Protein AF-A0A0S8IXZ9-F1 (afdb_monomer_lite)

Radius of gyration: 17.42 Å; chains: 1; bounding box: 47×33×52 Å

Sequence (143 aa):
MKVCHLQPTFVILTVMGLLWGCSADVEVPEAPTAQKISDVLLKQLEVAETHCKSGNVGVGDLSALDMSVVWLRGHLIKEGTGTEEQIAALDDIHRRIVALGRGSGAIPGENEAGRPPSPASVEGIVNQIRAVLETIPRSEPAK

Secondary structure (DSSP, 8-state):
--------GGGGGGTTTS------------PPPHHHHHHHHHHHHHHHHHHHHHT---HHHHHHHHHHHHHHHHHHHHTT-S-HHHHHHHHHHHHHHHHHHTT-TTSTTT--TTSPPPHHHHHHHHHHHHHHHHHSPP-PPP-

Structure (mmCIF, N/CA/C/O backbone):
data_AF-A0A0S8IXZ9-F1
#
_entry.id   AF-A0A0S8IXZ9-F1
#
loop_
_atom_site.group_PDB
_atom_site.id
_atom_site.type_symbol
_atom_site.label_atom_id
_atom_site.label_alt_id
_atom_site.label_comp_id
_atom_site.label_asym_id
_atom_site.label_entity_id
_atom_site.label_seq_id
_atom_site.pdbx_PDB_ins_code
_atom_site.Cartn_x
_atom_site.Cartn_y
_atom_site.Cartn_z
_atom_site.occupancy
_atom_site.B_iso_or_equiv
_atom_site.auth_seq_id
_atom_site.auth_comp_id
_atom_site.auth_asym_id
_atom_site.auth_atom_id
_atom_site.pdbx_PDB_model_num
ATOM 1 N N . MET A 1 1 ? 33.881 18.994 -0.604 1.00 33.44 1 MET A N 1
ATOM 2 C CA . MET A 1 1 ? 32.808 18.166 -1.196 1.00 33.44 1 MET A CA 1
ATOM 3 C C . MET A 1 1 ? 31.939 17.669 -0.050 1.00 33.44 1 MET A C 1
ATOM 5 O O . MET A 1 1 ? 32.469 17.025 0.843 1.00 33.44 1 MET A O 1
ATOM 9 N N . LYS A 1 2 ? 30.671 18.093 0.021 1.00 31.95 2 LYS A N 1
ATOM 10 C CA . LYS A 1 2 ? 29.759 17.738 1.121 1.00 31.95 2 LYS A CA 1
ATOM 11 C C . LYS A 1 2 ? 29.152 16.369 0.822 1.00 31.95 2 LYS A C 1
ATOM 13 O O . LYS A 1 2 ? 28.332 16.250 -0.078 1.00 31.95 2 LYS A O 1
ATOM 18 N N . VAL A 1 3 ? 29.602 15.355 1.551 1.00 34.09 3 VAL A N 1
ATOM 19 C CA . VAL A 1 3 ? 28.985 14.028 1.569 1.00 34.09 3 VAL A CA 1
ATOM 20 C C . VAL A 1 3 ? 27.806 14.107 2.537 1.00 34.09 3 VAL A C 1
ATOM 22 O O . VAL A 1 3 ? 27.998 14.291 3.737 1.00 34.09 3 VAL A O 1
ATOM 25 N N . CYS A 1 4 ? 26.584 14.034 2.012 1.00 29.64 4 CYS A N 1
ATOM 26 C CA . CYS A 1 4 ? 25.383 13.851 2.819 1.00 29.64 4 CYS A CA 1
ATOM 27 C C . CYS A 1 4 ? 25.372 12.407 3.335 1.00 29.64 4 CYS A C 1
ATOM 29 O O . CYS A 1 4 ? 24.998 11.487 2.613 1.00 29.64 4 CYS A O 1
ATOM 31 N N . HIS A 1 5 ? 25.812 12.205 4.576 1.00 32.78 5 HIS A N 1
ATOM 32 C CA . HIS A 1 5 ? 25.579 10.958 5.295 1.00 32.78 5 HIS A CA 1
ATOM 33 C C . HIS A 1 5 ? 24.080 10.851 5.605 1.00 32.78 5 HIS A C 1
ATOM 35 O O . HIS A 1 5 ? 23.569 11.570 6.463 1.00 32.78 5 HIS A O 1
ATOM 41 N N . LEU A 1 6 ? 23.375 9.961 4.898 1.00 34.44 6 LEU A N 1
ATOM 42 C CA . LEU A 1 6 ? 22.073 9.461 5.334 1.00 34.44 6 LEU A CA 1
ATOM 43 C C . LEU A 1 6 ? 22.260 8.839 6.724 1.00 34.44 6 LEU A C 1
ATOM 45 O O . LEU A 1 6 ? 23.014 7.877 6.882 1.00 34.44 6 LEU A O 1
ATOM 49 N N . GLN A 1 7 ? 21.611 9.409 7.737 1.00 34.88 7 GLN A N 1
ATOM 50 C CA . GLN A 1 7 ? 21.594 8.824 9.072 1.00 34.88 7 GLN A CA 1
ATOM 51 C C . GLN A 1 7 ? 20.862 7.466 9.037 1.00 34.88 7 GLN A C 1
ATOM 53 O O . GLN A 1 7 ? 19.788 7.369 8.441 1.00 34.88 7 GLN A O 1
ATOM 58 N N . PRO A 1 8 ? 21.398 6.417 9.688 1.00 37.09 8 PRO A N 1
ATOM 59 C CA . PRO A 1 8 ? 20.879 5.048 9.648 1.00 37.09 8 PRO A CA 1
ATOM 60 C C . PRO A 1 8 ? 19.695 4.833 10.609 1.00 37.09 8 PRO A C 1
ATOM 62 O O . PRO A 1 8 ? 19.530 3.757 11.180 1.00 37.09 8 PRO A O 1
ATOM 65 N N . THR A 1 9 ? 18.856 5.846 10.824 1.00 44.59 9 THR A N 1
ATOM 66 C CA . THR A 1 9 ? 17.790 5.799 11.838 1.00 44.59 9 THR A CA 1
ATOM 67 C C . THR A 1 9 ? 16.634 4.870 11.441 1.00 44.59 9 THR A C 1
ATOM 69 O O . THR A 1 9 ? 15.835 4.486 12.286 1.00 44.59 9 THR A O 1
ATOM 72 N N . PHE A 1 10 ? 16.553 4.447 10.176 1.00 38.91 10 PHE A N 1
ATOM 73 C CA . PHE A 1 10 ? 15.441 3.627 9.678 1.00 38.91 10 PHE A CA 1
ATOM 74 C C . PHE A 1 10 ? 15.653 2.105 9.772 1.00 38.91 10 PHE A C 1
ATOM 76 O O . PHE A 1 10 ? 14.742 1.348 9.456 1.00 38.91 10 PHE A O 1
ATOM 83 N N . VAL A 1 11 ? 16.819 1.637 10.237 1.00 41.38 11 VAL A N 1
ATOM 84 C CA . VAL A 1 11 ? 17.142 0.193 10.327 1.00 41.38 11 VAL A CA 1
ATOM 85 C C . VAL A 1 11 ? 16.789 -0.409 11.704 1.00 41.38 11 VAL A C 1
ATOM 87 O O . VAL A 1 11 ? 16.954 -1.603 11.932 1.00 41.38 11 VAL A O 1
ATOM 90 N N . ILE A 1 12 ? 16.260 0.385 12.642 1.00 44.31 12 ILE A N 1
ATOM 91 C CA . ILE A 1 12 ? 16.055 -0.059 14.036 1.00 44.31 12 ILE A CA 1
ATOM 92 C C . ILE A 1 12 ? 14.743 -0.843 14.242 1.00 44.31 12 ILE A C 1
ATOM 94 O O . ILE A 1 12 ? 14.647 -1.640 15.174 1.00 44.31 12 ILE A O 1
ATOM 98 N N . LEU A 1 13 ? 13.755 -0.734 13.349 1.00 43.00 13 LEU A N 1
ATOM 99 C CA . LEU A 1 13 ? 12.483 -1.462 13.508 1.00 43.00 13 LEU A CA 1
ATOM 100 C C . LEU A 1 13 ? 12.550 -2.952 13.132 1.00 43.00 13 LEU A C 1
ATOM 102 O O . LEU A 1 13 ? 11.635 -3.700 13.464 1.00 43.00 13 LEU A O 1
ATOM 106 N N . THR A 1 14 ? 13.638 -3.414 12.512 1.00 43.12 14 THR A N 1
ATOM 107 C CA . THR A 1 14 ? 13.752 -4.803 12.030 1.00 43.12 14 THR A CA 1
ATOM 108 C C . THR A 1 14 ? 14.411 -5.756 13.041 1.00 43.12 14 THR A C 1
ATOM 110 O O . THR A 1 14 ? 14.412 -6.962 12.819 1.00 43.12 14 THR A O 1
ATOM 113 N N . VAL A 1 15 ? 14.950 -5.269 14.169 1.00 40.72 15 VAL A N 1
ATOM 114 C CA . VAL A 1 15 ? 15.699 -6.122 15.127 1.00 40.72 15 VAL A CA 1
ATOM 115 C C . VAL A 1 15 ? 14.999 -6.298 16.485 1.00 40.72 15 VAL A C 1
ATOM 117 O O . VAL A 1 15 ? 15.249 -7.281 17.178 1.00 40.72 15 VAL A O 1
ATOM 120 N N . MET A 1 16 ? 14.061 -5.428 16.870 1.00 43.25 16 MET A N 1
ATOM 121 C CA . MET A 1 16 ? 13.479 -5.456 18.228 1.00 43.25 16 MET A CA 1
ATOM 122 C C . MET A 1 16 ? 12.379 -6.512 18.464 1.00 43.25 16 MET A C 1
ATOM 124 O O . MET A 1 16 ? 11.923 -6.661 19.591 1.00 43.25 16 MET A O 1
ATOM 128 N N . GLY A 1 17 ? 11.966 -7.278 17.448 1.00 41.31 17 GLY A N 1
ATOM 129 C CA . GLY A 1 17 ? 10.955 -8.338 17.602 1.00 41.31 17 GLY A CA 1
ATOM 130 C C . GLY A 1 17 ? 11.496 -9.731 17.957 1.00 41.31 17 GLY A C 1
ATOM 131 O O . GLY A 1 17 ? 10.703 -10.636 18.194 1.00 41.31 17 GLY A O 1
ATOM 132 N N . LEU A 1 18 ? 12.821 -9.93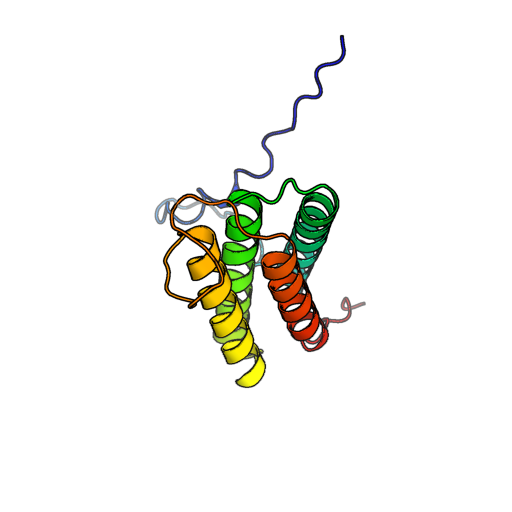6 17.967 1.00 42.66 18 LEU A N 1
ATOM 133 C CA . LEU A 1 18 ? 13.434 -11.276 18.041 1.00 42.66 18 LEU A CA 1
ATOM 134 C C . LEU A 1 18 ? 14.171 -11.596 19.352 1.00 42.66 18 LEU A C 1
ATOM 136 O O . LEU A 1 18 ? 14.723 -12.684 19.484 1.00 42.66 18 LEU A O 1
ATOM 140 N N . LEU A 1 19 ? 14.158 -10.702 20.342 1.00 40.59 19 LEU A N 1
ATOM 141 C CA . LEU A 1 19 ? 14.788 -10.939 21.647 1.00 40.59 19 LEU A CA 1
ATOM 142 C C . LEU A 1 19 ? 13.731 -10.987 22.749 1.00 40.59 19 LEU A C 1
ATOM 144 O O . LEU A 1 19 ? 13.638 -10.113 23.607 1.00 40.59 19 LEU A O 1
ATOM 148 N N . TRP A 1 20 ? 12.922 -12.046 22.720 1.00 50.56 20 TRP A N 1
ATOM 149 C CA . TRP A 1 20 ? 12.125 -12.429 23.876 1.00 50.56 20 TRP A CA 1
ATOM 150 C C . TRP A 1 20 ? 13.074 -13.033 24.918 1.00 50.56 20 TRP A C 1
ATOM 152 O O . TRP A 1 20 ? 13.510 -14.174 24.788 1.00 50.56 20 TRP A O 1
ATOM 162 N N . GLY A 1 21 ? 13.443 -12.232 25.917 1.00 39.94 21 GLY A N 1
ATOM 163 C CA . GLY A 1 21 ? 14.237 -12.686 27.056 1.00 39.94 21 GLY A CA 1
ATOM 164 C C . GLY A 1 21 ? 15.296 -11.686 27.495 1.00 39.94 21 GLY A C 1
ATOM 165 O O . GLY A 1 21 ? 16.475 -11.937 27.292 1.00 39.94 21 GLY A O 1
ATOM 166 N N . CYS A 1 22 ? 14.881 -10.578 28.109 1.00 33.81 22 CYS A N 1
ATOM 167 C CA . CYS A 1 22 ? 15.666 -9.868 29.120 1.00 33.81 22 CYS A CA 1
ATOM 168 C C . CYS A 1 22 ? 14.758 -8.872 29.849 1.00 33.81 22 CYS A C 1
ATOM 170 O O . CYS A 1 22 ? 14.138 -8.017 29.223 1.00 33.81 22 CYS A O 1
ATOM 172 N N . SER A 1 23 ? 14.681 -9.008 31.173 1.00 45.22 23 SER A N 1
ATOM 173 C CA . SER A 1 23 ? 14.033 -8.057 32.069 1.00 45.22 23 SER A CA 1
ATOM 174 C C . SER A 1 23 ? 14.722 -6.698 31.986 1.00 45.22 23 SER A C 1
ATOM 176 O O . SER A 1 23 ? 15.785 -6.489 32.564 1.00 45.22 23 SER A O 1
ATOM 178 N N . ALA A 1 24 ? 14.094 -5.776 31.280 1.00 40.06 24 ALA A N 1
ATOM 179 C CA . ALA A 1 24 ? 14.197 -4.350 31.511 1.00 40.06 24 ALA A CA 1
ATOM 180 C C . ALA A 1 24 ? 12.821 -3.781 31.167 1.00 40.06 24 ALA A C 1
ATOM 182 O O . ALA A 1 24 ? 12.222 -4.222 30.184 1.00 40.06 24 ALA A O 1
ATOM 183 N N . ASP A 1 25 ? 12.325 -2.846 31.975 1.00 43.22 25 ASP A N 1
ATOM 184 C CA . ASP A 1 25 ? 11.215 -1.954 31.636 1.00 43.22 25 ASP A CA 1
ATOM 185 C C . ASP A 1 25 ? 11.594 -1.135 30.391 1.00 43.22 25 ASP A C 1
ATOM 187 O O . ASP A 1 25 ? 11.958 0.037 30.450 1.00 43.22 25 ASP A O 1
ATOM 191 N N . VAL A 1 26 ? 11.596 -1.801 29.239 1.00 41.78 26 VAL A N 1
ATOM 192 C CA . VAL A 1 26 ? 11.580 -1.176 27.931 1.00 41.78 26 VAL A CA 1
ATOM 193 C C . VAL A 1 26 ? 10.164 -0.654 27.811 1.00 41.78 26 VAL A C 1
ATOM 195 O O . VAL A 1 26 ? 9.228 -1.453 27.745 1.00 41.78 26 VAL A O 1
ATOM 198 N N . GLU A 1 27 ? 10.001 0.670 27.821 1.00 35.03 27 GLU A N 1
ATOM 199 C CA . GLU A 1 27 ? 8.805 1.298 27.270 1.00 35.03 27 GLU A CA 1
ATOM 200 C C . GLU A 1 27 ? 8.623 0.697 25.881 1.00 35.03 27 GLU A C 1
ATOM 202 O O . GLU A 1 27 ? 9.344 1.036 24.941 1.00 35.03 27 GLU A O 1
ATOM 207 N N . VAL A 1 28 ? 7.735 -0.294 25.781 1.00 42.41 28 VAL A N 1
ATOM 208 C CA . VAL A 1 28 ? 7.363 -0.886 24.507 1.00 42.41 28 VAL A CA 1
ATOM 209 C C . VAL A 1 28 ? 6.806 0.293 23.728 1.00 42.41 28 VAL A C 1
ATOM 211 O O . VAL A 1 28 ? 5.785 0.839 24.162 1.00 42.41 28 VAL A O 1
ATOM 214 N N . PRO A 1 29 ? 7.478 0.756 22.654 1.00 52.53 29 PRO A N 1
ATOM 215 C CA . PRO A 1 29 ? 6.951 1.862 21.881 1.00 52.53 29 PRO A CA 1
ATOM 216 C C . PRO A 1 29 ? 5.536 1.462 21.491 1.00 52.53 29 PRO A C 1
ATOM 218 O O . PRO A 1 29 ? 5.346 0.349 20.990 1.00 52.53 29 PRO A O 1
ATOM 221 N N . GLU A 1 30 ? 4.559 2.317 21.819 1.00 56.66 30 GLU A N 1
ATOM 222 C CA . GLU A 1 30 ? 3.147 2.053 21.548 1.00 56.66 30 GLU A CA 1
ATOM 223 C C . GLU A 1 30 ? 3.018 1.406 20.177 1.00 56.66 30 GLU A C 1
ATOM 225 O O . GLU A 1 30 ? 3.569 1.922 19.193 1.00 56.66 30 GLU A O 1
ATOM 230 N N . ALA A 1 31 ? 2.322 0.266 20.127 1.00 59.22 31 ALA A N 1
ATOM 231 C CA . ALA A 1 31 ? 2.075 -0.421 18.873 1.00 59.22 31 ALA A CA 1
ATOM 232 C C . ALA A 1 31 ? 1.593 0.620 17.846 1.00 59.22 31 ALA A C 1
ATOM 234 O O . ALA A 1 31 ? 0.693 1.409 18.154 1.00 59.22 31 ALA A O 1
ATOM 235 N N . PRO A 1 32 ? 2.227 0.704 16.664 1.00 68.50 32 PRO A N 1
ATOM 236 C CA . PRO A 1 32 ? 1.915 1.764 15.723 1.00 68.50 32 PRO A CA 1
ATOM 237 C C . PRO A 1 32 ? 0.446 1.661 15.337 1.00 68.50 32 PRO A C 1
ATOM 239 O O . PRO A 1 32 ? -0.030 0.586 14.981 1.00 68.50 32 PRO A O 1
ATOM 242 N N . THR A 1 33 ? -0.267 2.778 15.453 1.00 82.38 33 THR A N 1
ATOM 243 C CA . THR A 1 33 ? -1.689 2.869 15.124 1.00 82.38 33 THR A CA 1
ATOM 244 C C . THR A 1 33 ? -1.904 2.709 13.621 1.00 82.38 33 THR A C 1
ATOM 246 O O . THR A 1 33 ? -1.006 3.011 12.828 1.00 82.38 33 THR A O 1
ATOM 249 N N . ALA A 1 34 ? -3.118 2.324 13.211 1.00 81.12 34 ALA A N 1
ATOM 250 C CA . ALA A 1 34 ? -3.524 2.306 11.803 1.00 81.12 34 ALA A CA 1
ATOM 251 C C . ALA A 1 34 ? -3.176 3.628 11.092 1.00 81.12 34 ALA A C 1
ATOM 253 O O . ALA A 1 34 ? -2.702 3.617 9.957 1.00 81.12 34 ALA A O 1
ATOM 254 N N . GLN A 1 35 ? -3.320 4.763 11.791 1.00 83.31 35 GLN A N 1
ATOM 255 C CA . GLN A 1 35 ? -2.959 6.084 11.277 1.00 83.31 35 GLN A CA 1
ATOM 256 C C . GLN A 1 35 ? -1.454 6.214 11.015 1.00 83.31 35 GLN A C 1
ATOM 258 O O . GLN A 1 35 ? -1.066 6.602 9.918 1.00 83.31 35 GLN A O 1
ATOM 263 N N . LYS A 1 36 ? -0.597 5.840 11.976 1.00 84.06 36 LYS A N 1
ATOM 264 C CA . LYS A 1 36 ? 0.866 5.892 11.798 1.00 84.06 36 LYS A CA 1
ATOM 265 C C . LYS A 1 36 ? 1.315 5.017 10.623 1.00 84.06 36 LYS A C 1
ATOM 267 O O . LYS A 1 36 ? 2.184 5.424 9.856 1.00 84.06 36 LYS A O 1
ATOM 272 N N . ILE A 1 37 ? 0.714 3.836 10.463 1.00 84.81 37 ILE A N 1
ATOM 273 C CA . ILE A 1 37 ? 1.008 2.936 9.336 1.00 84.81 37 ILE A CA 1
ATOM 274 C C . ILE A 1 37 ? 0.532 3.560 8.014 1.00 84.81 37 ILE A C 1
ATOM 276 O O . ILE A 1 37 ? 1.281 3.574 7.039 1.00 84.81 37 ILE A O 1
ATOM 280 N N . SER A 1 38 ? -0.670 4.142 7.998 1.00 85.31 38 SER A N 1
ATOM 281 C CA . SER A 1 38 ? -1.224 4.850 6.837 1.00 85.31 38 SER A CA 1
ATOM 282 C C . SER A 1 38 ? -0.344 6.026 6.407 1.00 85.31 38 SER A C 1
ATOM 284 O O . SER A 1 38 ? -0.087 6.194 5.218 1.00 85.31 38 SER A O 1
ATOM 286 N N . ASP A 1 39 ? 0.190 6.800 7.354 1.00 86.06 39 ASP A N 1
ATOM 287 C CA . ASP A 1 39 ? 1.079 7.934 7.071 1.00 86.06 39 ASP A CA 1
ATOM 288 C C . ASP A 1 39 ? 2.421 7.487 6.469 1.00 86.06 39 ASP A C 1
ATOM 290 O O . ASP A 1 39 ? 2.953 8.134 5.562 1.00 86.06 39 ASP A O 1
ATOM 294 N N . VAL A 1 40 ? 2.983 6.374 6.955 1.00 86.56 40 VAL A N 1
ATOM 295 C CA . VAL A 1 40 ? 4.189 5.768 6.365 1.00 86.56 40 VAL A CA 1
ATOM 296 C C . VAL A 1 40 ? 3.899 5.293 4.944 1.00 86.56 40 VAL A C 1
ATOM 298 O O . VAL A 1 40 ? 4.691 5.567 4.041 1.00 86.56 40 VAL A O 1
ATOM 301 N N . LEU A 1 41 ? 2.755 4.638 4.737 1.00 88.06 41 LEU A N 1
ATOM 302 C CA . LEU A 1 41 ? 2.343 4.153 3.426 1.00 88.06 41 LEU A CA 1
ATOM 303 C C . LEU A 1 41 ? 2.149 5.314 2.440 1.00 88.06 41 LEU A C 1
ATOM 305 O O . LEU A 1 41 ? 2.674 5.251 1.334 1.00 88.06 41 LEU A O 1
ATOM 309 N N . LEU A 1 42 ? 1.514 6.417 2.849 1.00 87.19 42 LEU A N 1
ATOM 310 C CA . LEU A 1 42 ? 1.379 7.626 2.022 1.00 87.19 42 LEU A CA 1
ATOM 311 C C . LEU A 1 42 ? 2.735 8.190 1.578 1.00 87.19 42 LEU A C 1
ATOM 313 O O . LEU A 1 42 ? 2.920 8.469 0.395 1.00 87.19 42 LEU A O 1
ATOM 317 N N . LYS A 1 43 ? 3.715 8.284 2.483 1.00 88.19 43 LYS A N 1
ATOM 318 C CA . LYS A 1 43 ? 5.070 8.743 2.125 1.00 88.19 43 LYS A CA 1
ATOM 319 C C . LYS A 1 43 ? 5.759 7.806 1.134 1.00 88.19 43 LYS A C 1
ATOM 321 O O . LYS A 1 43 ? 6.441 8.262 0.222 1.00 88.19 43 LYS A O 1
ATOM 326 N N . GLN A 1 44 ? 5.589 6.495 1.294 1.00 86.38 44 GLN A N 1
ATOM 327 C CA . GLN A 1 44 ? 6.129 5.517 0.345 1.00 86.38 44 GLN A CA 1
ATOM 328 C C . GLN A 1 44 ? 5.453 5.624 -1.027 1.00 86.38 44 GLN A C 1
ATOM 330 O O . GLN A 1 44 ? 6.132 5.500 -2.045 1.00 86.38 44 GLN A O 1
ATOM 335 N N . LEU A 1 45 ? 4.146 5.909 -1.069 1.00 87.44 45 LEU A N 1
ATOM 336 C CA . LEU A 1 45 ? 3.422 6.155 -2.316 1.00 87.44 45 LEU A CA 1
ATOM 337 C C . LEU A 1 45 ? 3.952 7.388 -3.057 1.00 87.44 45 LEU A C 1
ATOM 339 O O . LEU A 1 45 ? 4.090 7.333 -4.274 1.00 87.44 45 LEU A O 1
ATOM 343 N N . GLU A 1 46 ? 4.279 8.474 -2.353 1.00 87.31 46 GLU A N 1
ATOM 344 C CA . GLU A 1 46 ? 4.871 9.678 -2.962 1.00 87.31 46 GLU A CA 1
ATOM 345 C C . GLU A 1 46 ? 6.237 9.386 -3.606 1.00 87.31 46 GLU A C 1
ATOM 347 O O . GLU A 1 46 ? 6.531 9.854 -4.713 1.00 87.31 46 GLU A O 1
ATOM 352 N N . VAL A 1 47 ? 7.064 8.572 -2.942 1.00 86.19 47 VAL A N 1
ATOM 353 C CA . VAL A 1 47 ? 8.358 8.126 -3.482 1.00 86.19 47 VAL A CA 1
ATOM 354 C C . VAL A 1 47 ? 8.148 7.244 -4.712 1.00 86.19 47 VAL A C 1
ATOM 356 O O . VAL A 1 47 ? 8.726 7.521 -5.764 1.00 86.19 47 VAL A O 1
ATOM 359 N N . ALA A 1 48 ? 7.271 6.241 -4.617 1.00 82.69 48 ALA A N 1
ATOM 360 C CA . ALA A 1 48 ? 6.956 5.346 -5.728 1.00 82.69 48 ALA A CA 1
ATOM 361 C C . ALA A 1 48 ? 6.387 6.108 -6.937 1.00 82.69 48 ALA A C 1
ATOM 363 O O . ALA A 1 48 ? 6.771 5.841 -8.073 1.00 82.69 48 ALA A O 1
ATOM 364 N N . GLU A 1 49 ? 5.529 7.107 -6.713 1.00 85.00 49 GLU A N 1
ATOM 365 C CA . GLU A 1 49 ? 4.982 7.973 -7.762 1.00 85.00 49 GLU A CA 1
ATOM 366 C C . GLU A 1 49 ? 6.075 8.836 -8.418 1.00 85.00 49 GLU A C 1
ATOM 368 O O . GLU A 1 49 ? 6.097 9.009 -9.638 1.00 85.00 49 GLU A O 1
ATOM 373 N N . THR A 1 50 ? 7.026 9.343 -7.631 1.00 87.25 50 THR A N 1
ATOM 374 C CA . THR A 1 50 ? 8.182 10.099 -8.143 1.00 87.25 50 THR A CA 1
ATOM 375 C C . THR A 1 50 ? 9.087 9.217 -9.010 1.00 87.25 50 THR A C 1
ATOM 377 O O . THR A 1 50 ? 9.514 9.617 -10.100 1.00 87.25 50 THR A O 1
ATOM 380 N N . HIS A 1 51 ? 9.350 7.987 -8.572 1.00 82.25 51 HIS A N 1
ATOM 381 C CA . HIS A 1 51 ? 10.097 7.000 -9.353 1.00 82.25 51 HIS A CA 1
ATOM 382 C C . HIS A 1 51 ? 9.334 6.571 -10.612 1.00 82.25 51 HIS A C 1
ATOM 384 O O . HIS A 1 51 ? 9.930 6.468 -11.683 1.00 82.25 51 HIS A O 1
ATOM 390 N N . CYS A 1 52 ? 8.009 6.447 -10.525 1.00 82.25 52 CYS A N 1
ATOM 391 C CA . CYS A 1 52 ? 7.122 6.182 -11.656 1.00 82.25 52 CYS A CA 1
ATOM 392 C C . CYS A 1 52 ? 7.223 7.267 -12.731 1.00 82.25 52 CYS A C 1
ATOM 394 O O . CYS A 1 52 ? 7.505 6.965 -13.891 1.00 82.25 52 CYS A O 1
ATOM 396 N N . LYS A 1 53 ? 7.104 8.541 -12.342 1.00 81.88 53 LYS A N 1
ATOM 397 C CA . LYS A 1 53 ? 7.220 9.690 -13.259 1.00 81.88 53 LYS A CA 1
ATOM 398 C C . LYS A 1 53 ? 8.603 9.819 -13.899 1.00 81.88 53 LYS A C 1
ATOM 400 O O . LYS A 1 53 ? 8.711 10.314 -15.015 1.00 81.88 53 LYS A O 1
ATOM 405 N N . SER A 1 54 ? 9.654 9.383 -13.206 1.00 83.56 54 SER A N 1
ATOM 406 C CA . SER A 1 54 ? 11.031 9.404 -13.722 1.00 83.56 54 SER A CA 1
ATOM 407 C C . SER A 1 54 ? 11.440 8.130 -14.471 1.00 83.56 54 SER A C 1
ATOM 409 O O . SER A 1 54 ? 12.558 8.067 -14.976 1.00 83.56 54 SER A O 1
ATOM 411 N N . GLY A 1 55 ? 10.557 7.126 -14.563 1.00 77.25 55 GLY A N 1
ATOM 412 C CA . GLY A 1 55 ? 10.840 5.837 -15.204 1.00 77.25 55 GLY A CA 1
ATOM 413 C C . GLY A 1 55 ? 11.795 4.928 -14.419 1.00 77.25 55 GLY A C 1
ATOM 414 O O . GLY A 1 55 ? 12.220 3.903 -14.943 1.00 77.25 55 GLY A O 1
ATOM 415 N N . ASN A 1 56 ? 12.119 5.275 -13.171 1.00 79.88 56 ASN A N 1
ATOM 416 C CA . ASN A 1 56 ? 13.073 4.569 -12.310 1.00 79.88 56 ASN A CA 1
ATOM 417 C C . ASN A 1 56 ? 12.373 3.666 -11.288 1.00 79.88 56 ASN A C 1
ATOM 419 O O . ASN A 1 56 ? 12.779 3.603 -10.131 1.00 79.88 56 ASN A O 1
ATOM 423 N N . VAL A 1 57 ? 11.297 2.993 -11.690 1.00 74.38 57 VAL A N 1
ATOM 424 C CA . VAL A 1 57 ? 10.547 2.125 -10.778 1.00 74.38 57 VAL A CA 1
ATOM 425 C C . VAL A 1 57 ? 11.347 0.861 -10.492 1.00 74.38 57 VAL A C 1
ATOM 427 O O . VAL A 1 57 ? 11.630 0.066 -11.391 1.00 74.38 57 VAL A O 1
ATOM 430 N N . GLY A 1 58 ? 11.697 0.670 -9.223 1.00 72.00 58 GLY A N 1
ATOM 431 C CA . GLY A 1 58 ? 12.436 -0.494 -8.761 1.00 72.00 58 GLY A CA 1
ATOM 432 C C . GLY A 1 58 ? 11.561 -1.500 -8.017 1.00 72.00 58 GLY A C 1
ATOM 433 O O . GLY A 1 58 ? 10.533 -1.172 -7.428 1.00 72.00 58 GLY A O 1
ATOM 434 N N . VAL A 1 59 ? 12.043 -2.741 -7.932 1.00 72.81 59 VAL A N 1
ATOM 435 C CA . VAL A 1 59 ? 11.480 -3.767 -7.030 1.00 72.81 59 VAL A CA 1
ATOM 436 C C . VAL A 1 59 ? 11.544 -3.316 -5.558 1.00 72.81 59 VAL A C 1
ATOM 438 O O . VAL A 1 59 ? 10.732 -3.744 -4.737 1.00 72.81 59 VAL A O 1
ATOM 441 N N . GLY A 1 60 ? 12.474 -2.413 -5.221 1.00 74.06 60 GLY A N 1
ATOM 442 C CA . GLY A 1 60 ? 12.570 -1.795 -3.897 1.00 74.06 60 GLY A CA 1
ATOM 443 C C . GLY A 1 60 ? 11.344 -0.956 -3.520 1.00 74.06 60 GLY A C 1
ATOM 444 O O . GLY A 1 60 ? 10.883 -1.057 -2.385 1.00 74.06 60 GLY A O 1
ATOM 445 N N . ASP A 1 61 ? 10.769 -0.210 -4.471 1.00 77.56 61 ASP A N 1
ATOM 446 C CA . ASP A 1 61 ? 9.558 0.592 -4.238 1.00 77.56 61 ASP A CA 1
ATOM 447 C C . ASP A 1 61 ? 8.367 -0.315 -3.921 1.00 77.56 61 ASP A C 1
ATOM 449 O O . ASP A 1 61 ? 7.656 -0.120 -2.936 1.00 77.56 61 ASP A O 1
ATOM 453 N N . LEU A 1 62 ? 8.210 -1.378 -4.714 1.00 81.06 62 LEU A N 1
ATOM 454 C CA . LEU A 1 62 ? 7.180 -2.394 -4.510 1.00 81.06 62 LEU A CA 1
ATOM 455 C C . LEU A 1 62 ? 7.336 -3.117 -3.169 1.00 81.06 62 LEU A C 1
ATOM 457 O O . LEU A 1 62 ? 6.352 -3.307 -2.466 1.00 81.06 62 LEU A O 1
ATOM 461 N N . SER A 1 63 ? 8.561 -3.472 -2.779 1.00 82.38 63 SER A N 1
ATOM 462 C CA . SER A 1 63 ? 8.821 -4.169 -1.511 1.00 82.38 63 SER A CA 1
ATOM 463 C C . SER A 1 63 ? 8.479 -3.303 -0.293 1.00 82.38 63 SER A C 1
ATOM 465 O O . SER A 1 63 ? 7.962 -3.806 0.703 1.00 82.38 63 SER A O 1
ATOM 467 N N . ALA A 1 64 ? 8.760 -1.997 -0.361 1.00 84.19 64 ALA A N 1
ATOM 468 C CA . ALA A 1 64 ? 8.417 -1.062 0.707 1.00 84.19 64 ALA A CA 1
ATOM 469 C C . ALA A 1 64 ? 6.894 -0.917 0.865 1.00 84.19 64 ALA A C 1
ATOM 471 O O . ALA A 1 64 ? 6.392 -0.967 1.990 1.00 84.19 64 ALA A O 1
ATOM 472 N N . LEU A 1 65 ? 6.171 -0.801 -0.257 1.00 87.00 65 LEU A N 1
ATOM 473 C CA . LEU A 1 65 ? 4.707 -0.777 -0.270 1.00 87.00 65 LEU A CA 1
ATOM 474 C C . LEU A 1 65 ? 4.117 -2.090 0.261 1.00 87.00 65 LEU A C 1
ATOM 476 O O . LEU A 1 65 ? 3.194 -2.046 1.072 1.00 87.00 65 LEU A O 1
ATOM 480 N N . ASP A 1 66 ? 4.674 -3.238 -0.139 1.00 88.25 66 ASP A N 1
ATOM 481 C CA . ASP A 1 66 ? 4.202 -4.565 0.275 1.00 88.25 66 ASP A CA 1
ATOM 482 C C . ASP A 1 66 ? 4.174 -4.715 1.796 1.00 88.25 66 ASP A C 1
ATOM 484 O O . ASP A 1 66 ? 3.155 -5.057 2.397 1.00 88.25 66 ASP A O 1
ATOM 488 N N . MET A 1 67 ? 5.300 -4.386 2.431 1.00 85.56 67 MET A N 1
ATOM 489 C CA . MET A 1 67 ? 5.457 -4.488 3.878 1.00 85.56 67 MET A CA 1
ATOM 490 C C . MET A 1 67 ? 4.443 -3.621 4.622 1.00 85.56 67 MET A C 1
ATOM 492 O O . MET A 1 67 ? 3.834 -4.078 5.588 1.00 85.56 67 MET A O 1
ATOM 496 N N . SER A 1 68 ? 4.227 -2.389 4.164 1.00 87.75 68 SER A N 1
ATOM 497 C CA . SER A 1 68 ? 3.269 -1.471 4.781 1.00 87.75 68 SER A CA 1
ATOM 498 C C . SER A 1 68 ? 1.817 -1.907 4.567 1.00 87.75 68 SER A C 1
ATOM 500 O O . SER A 1 68 ? 1.011 -1.789 5.489 1.00 87.75 68 SER A O 1
ATOM 502 N N . VAL A 1 69 ? 1.482 -2.468 3.400 1.00 90.00 69 VAL A N 1
ATOM 503 C CA . VAL A 1 69 ? 0.155 -3.044 3.114 1.00 90.00 69 VAL A CA 1
ATOM 504 C C . VAL A 1 69 ? -0.127 -4.235 4.029 1.00 90.00 69 VAL A C 1
ATOM 506 O O . VAL A 1 69 ? -1.179 -4.285 4.670 1.00 90.00 69 VAL A O 1
ATOM 509 N N . VAL A 1 70 ? 0.827 -5.163 4.158 1.00 90.94 70 VAL A N 1
ATOM 510 C CA . VAL A 1 70 ? 0.715 -6.318 5.064 1.00 90.94 70 VAL A CA 1
ATOM 511 C C . VAL A 1 70 ? 0.578 -5.859 6.513 1.00 90.94 70 VAL A C 1
ATOM 513 O O . VAL A 1 70 ? -0.241 -6.402 7.260 1.00 90.94 70 VAL A O 1
ATOM 516 N N . TRP A 1 71 ? 1.343 -4.843 6.917 1.00 90.50 71 TRP A N 1
ATOM 517 C CA . TRP A 1 71 ? 1.292 -4.332 8.281 1.00 90.50 71 TRP A CA 1
ATOM 518 C C . TRP A 1 71 ? -0.044 -3.668 8.600 1.00 90.50 71 TRP A C 1
ATOM 520 O O . TRP A 1 71 ? -0.631 -3.952 9.645 1.00 90.50 71 TRP A O 1
ATOM 530 N N . LEU A 1 72 ? -0.554 -2.843 7.683 1.00 89.81 72 LEU A N 1
ATOM 531 C CA . LEU A 1 72 ? -1.853 -2.195 7.821 1.00 89.81 72 LEU A CA 1
ATOM 532 C C . LEU A 1 72 ? -2.970 -3.231 7.909 1.00 89.81 72 LEU A C 1
ATOM 534 O O . LEU A 1 72 ? -3.790 -3.163 8.821 1.00 89.81 72 LEU A O 1
ATOM 538 N N . ARG A 1 73 ? -2.956 -4.241 7.030 1.00 93.06 73 ARG A N 1
ATOM 539 C CA . ARG A 1 73 ? -3.927 -5.340 7.066 1.00 93.06 73 ARG A CA 1
ATOM 540 C C . ARG A 1 73 ? -3.894 -6.071 8.405 1.00 93.06 73 ARG A C 1
ATOM 542 O O . ARG A 1 73 ? -4.932 -6.257 9.033 1.00 93.06 73 ARG A O 1
ATOM 549 N N . GLY A 1 74 ? -2.702 -6.464 8.855 1.00 89.06 74 GLY A N 1
ATOM 550 C CA . GLY A 1 74 ? -2.523 -7.154 10.130 1.00 89.06 74 GLY A CA 1
ATOM 551 C C . GLY A 1 74 ? -3.011 -6.321 11.314 1.00 89.06 74 GLY A C 1
ATOM 552 O O . GLY A 1 74 ? -3.652 -6.859 12.214 1.00 89.06 74 GLY A O 1
ATOM 553 N N . HIS A 1 75 ? -2.767 -5.010 11.289 1.00 89.94 75 HIS A N 1
ATOM 554 C CA . HIS A 1 75 ? -3.247 -4.090 12.314 1.00 89.94 75 HIS A CA 1
ATOM 555 C C . HIS A 1 75 ? -4.778 -3.980 12.312 1.00 89.94 75 HIS A C 1
ATOM 557 O O . HIS A 1 75 ? -5.401 -4.163 13.353 1.00 89.94 75 HIS A O 1
ATOM 563 N N . LEU A 1 76 ? -5.394 -3.759 11.148 1.00 87.62 76 LEU A N 1
ATOM 564 C CA . LEU A 1 76 ? -6.849 -3.646 11.012 1.00 87.62 76 LEU A CA 1
ATOM 565 C C . LEU A 1 76 ? -7.587 -4.916 11.465 1.00 87.62 76 LEU A C 1
ATOM 567 O O . LEU A 1 76 ? -8.616 -4.815 12.133 1.00 87.62 76 LEU A O 1
ATOM 571 N N . ILE A 1 77 ? -7.046 -6.100 11.149 1.00 88.44 77 ILE A N 1
ATOM 572 C CA . ILE A 1 77 ? -7.581 -7.390 11.615 1.00 88.44 77 ILE A CA 1
ATOM 573 C C . ILE A 1 77 ? -7.433 -7.516 13.132 1.00 88.44 77 ILE A C 1
ATOM 575 O O . ILE A 1 77 ? -8.386 -7.875 13.818 1.00 88.44 77 ILE A O 1
ATOM 579 N N . LYS A 1 78 ? -6.236 -7.235 13.661 1.00 86.69 78 LYS A N 1
ATOM 580 C CA . LYS A 1 78 ? -5.925 -7.411 15.084 1.00 86.69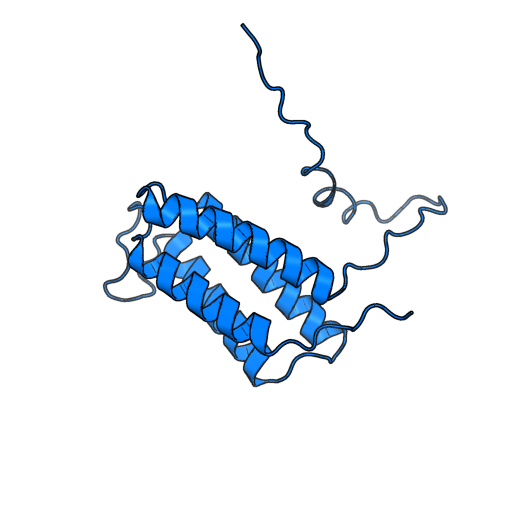 78 LYS A CA 1
ATOM 581 C C . LYS A 1 78 ? -6.788 -6.520 15.975 1.00 86.69 78 LYS A C 1
ATOM 583 O O . LYS A 1 78 ? -7.277 -6.985 16.998 1.00 86.69 78 LYS A O 1
ATOM 588 N N . GLU A 1 79 ? -6.963 -5.262 15.587 1.00 85.12 79 GLU A N 1
ATOM 589 C CA . GLU A 1 79 ? -7.756 -4.292 16.346 1.00 85.12 79 GLU A CA 1
ATOM 590 C C . GLU A 1 79 ? -9.263 -4.405 16.045 1.00 85.12 79 GLU A C 1
ATOM 592 O O . GLU A 1 79 ? -10.065 -3.714 16.666 1.00 85.12 79 GLU A O 1
ATOM 597 N N . GLY A 1 80 ? -9.669 -5.255 15.090 1.00 85.00 80 GLY A N 1
ATOM 598 C CA . GLY A 1 80 ? -11.070 -5.412 14.685 1.00 85.00 80 GLY A CA 1
ATOM 599 C C . GLY A 1 80 ? -11.678 -4.143 14.079 1.00 85.00 80 GLY A C 1
ATOM 600 O O . GLY A 1 80 ? -12.882 -3.927 14.181 1.00 85.00 80 GLY A O 1
ATOM 601 N N . THR A 1 81 ? -10.843 -3.280 13.492 1.00 85.56 81 THR A N 1
ATOM 602 C CA . THR A 1 81 ? -11.240 -1.965 12.958 1.00 85.56 81 THR A CA 1
ATOM 603 C C . THR A 1 81 ? -11.378 -1.943 11.438 1.00 85.56 81 THR A C 1
ATOM 605 O O . THR A 1 81 ? -11.964 -1.005 10.902 1.00 85.56 81 THR A O 1
ATOM 608 N N . GLY A 1 82 ? -10.852 -2.954 10.738 1.00 86.56 82 GLY A N 1
ATOM 609 C CA . GLY A 1 82 ? -11.003 -3.085 9.289 1.00 86.56 82 GLY A CA 1
ATOM 610 C C . GLY A 1 82 ? -12.337 -3.701 8.885 1.00 86.56 82 GLY A C 1
ATOM 611 O O . GLY A 1 82 ? -12.754 -4.701 9.467 1.00 86.56 82 GLY A O 1
ATOM 612 N N . THR A 1 83 ? -12.969 -3.155 7.846 1.00 91.44 83 THR A N 1
ATOM 613 C CA . THR A 1 83 ? -14.110 -3.812 7.189 1.00 91.44 83 THR A CA 1
ATOM 614 C C . THR A 1 83 ? -13.641 -4.979 6.317 1.00 91.44 83 THR A C 1
ATOM 616 O O . THR A 1 83 ? -12.481 -5.024 5.895 1.00 91.44 83 THR A O 1
ATOM 619 N N . GLU A 1 84 ? -14.535 -5.921 6.004 1.00 92.25 84 GLU A N 1
ATOM 620 C CA . GLU A 1 84 ? -14.210 -7.046 5.115 1.00 92.25 84 GLU A CA 1
ATOM 621 C C . GLU A 1 84 ? -13.711 -6.560 3.746 1.00 92.25 84 GLU A C 1
ATOM 623 O O . GLU A 1 84 ? -12.747 -7.105 3.207 1.00 92.25 84 GLU A O 1
ATOM 628 N N . GLU A 1 85 ? -14.295 -5.481 3.220 1.00 92.38 85 GLU A N 1
ATOM 629 C CA . GLU A 1 85 ? -13.893 -4.867 1.955 1.00 92.38 85 GLU A CA 1
ATOM 630 C C . GLU A 1 85 ? -12.477 -4.286 2.022 1.00 92.38 85 GLU A C 1
ATOM 632 O O . GLU A 1 85 ? -11.703 -4.447 1.079 1.00 92.38 85 GLU A O 1
ATOM 637 N N . GLN A 1 86 ? -12.111 -3.646 3.137 1.00 91.44 86 GLN A N 1
ATOM 638 C CA . GLN A 1 86 ? -10.766 -3.098 3.334 1.00 91.44 86 GLN A CA 1
ATOM 639 C C . GLN A 1 86 ? -9.719 -4.208 3.405 1.00 91.44 86 GLN A C 1
ATOM 641 O O . GLN A 1 86 ? -8.669 -4.112 2.769 1.00 91.44 86 GLN A O 1
ATOM 646 N N . ILE A 1 87 ? -10.008 -5.279 4.148 1.00 93.94 87 ILE A N 1
ATOM 647 C CA . ILE A 1 87 ? -9.099 -6.421 4.261 1.00 93.94 87 ILE A CA 1
ATOM 648 C C . ILE A 1 87 ? -8.940 -7.121 2.908 1.00 93.94 87 ILE A C 1
ATOM 650 O O . ILE A 1 87 ? -7.809 -7.370 2.487 1.00 93.94 87 ILE A O 1
ATOM 654 N N . ALA A 1 88 ? -10.041 -7.360 2.191 1.00 93.44 88 ALA A N 1
ATOM 655 C CA . ALA A 1 88 ? -10.013 -7.970 0.865 1.00 93.44 88 ALA A CA 1
ATOM 656 C C . ALA A 1 88 ? -9.249 -7.111 -0.158 1.00 93.44 88 ALA A C 1
ATOM 658 O O . ALA A 1 88 ? -8.482 -7.646 -0.960 1.00 93.44 88 ALA A O 1
ATOM 659 N N . ALA A 1 89 ? -9.408 -5.785 -0.112 1.00 93.75 89 ALA A N 1
ATOM 660 C CA . ALA A 1 89 ? -8.673 -4.870 -0.980 1.00 93.75 89 ALA A CA 1
ATOM 661 C C . ALA A 1 89 ? -7.165 -4.877 -0.682 1.00 93.75 89 ALA A C 1
ATOM 663 O O . ALA A 1 89 ? -6.359 -4.936 -1.609 1.00 93.75 89 ALA A O 1
ATOM 664 N N . LEU A 1 90 ? -6.765 -4.868 0.596 1.00 94.00 90 LEU A N 1
ATOM 665 C CA . LEU A 1 90 ? -5.352 -4.954 0.985 1.00 94.00 90 LEU A CA 1
ATOM 666 C C . LEU A 1 90 ? -4.721 -6.296 0.582 1.00 94.00 90 LEU A C 1
ATOM 668 O O . LEU A 1 90 ? -3.563 -6.317 0.166 1.00 94.00 90 LEU A O 1
ATOM 672 N N . ASP A 1 91 ? -5.470 -7.398 0.649 1.00 93.88 91 ASP A N 1
ATOM 673 C CA . ASP A 1 91 ? -5.006 -8.704 0.165 1.00 93.88 91 ASP A CA 1
ATOM 674 C C . ASP A 1 91 ? -4.858 -8.751 -1.362 1.00 93.88 91 ASP A C 1
ATOM 676 O O . ASP A 1 91 ? -3.874 -9.304 -1.867 1.00 93.88 91 ASP A O 1
ATOM 680 N N . ASP A 1 92 ? -5.782 -8.141 -2.112 1.00 93.62 92 ASP A N 1
ATOM 681 C CA . ASP A 1 92 ? -5.644 -8.010 -3.566 1.00 93.62 92 ASP A CA 1
ATOM 682 C C . ASP A 1 92 ? -4.400 -7.193 -3.939 1.00 93.62 92 ASP A C 1
ATOM 684 O O . ASP A 1 92 ? -3.582 -7.638 -4.749 1.00 93.62 92 ASP A O 1
ATOM 688 N N . ILE A 1 93 ? -4.210 -6.045 -3.285 1.00 92.44 93 ILE A N 1
ATOM 689 C CA . ILE A 1 93 ? -3.041 -5.180 -3.468 1.00 92.44 93 ILE A CA 1
ATOM 690 C C . ILE A 1 93 ? -1.749 -5.954 -3.180 1.00 92.44 93 ILE A C 1
ATOM 692 O O . ILE A 1 93 ? -0.851 -5.964 -4.023 1.00 92.44 93 ILE A O 1
ATOM 696 N N . HIS A 1 94 ? -1.659 -6.638 -2.034 1.00 91.69 94 HIS A N 1
ATOM 697 C CA . HIS A 1 94 ? -0.502 -7.462 -1.665 1.00 91.69 94 HIS A CA 1
ATOM 698 C C . HIS A 1 94 ? -0.177 -8.491 -2.756 1.00 91.69 94 HIS A C 1
ATOM 700 O O . HIS A 1 94 ? 0.952 -8.578 -3.240 1.00 91.69 94 HIS A O 1
ATOM 706 N N . ARG A 1 95 ? -1.187 -9.231 -3.226 1.00 90.00 95 ARG A N 1
ATOM 707 C CA . ARG A 1 95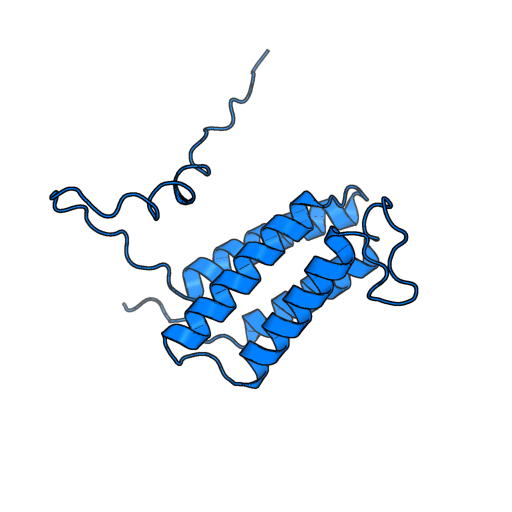 ? -1.024 -10.222 -4.296 1.00 90.00 95 ARG A CA 1
ATOM 708 C C . ARG A 1 95 ? -0.486 -9.600 -5.587 1.00 90.00 95 ARG A C 1
ATOM 710 O O . ARG A 1 95 ? 0.392 -10.191 -6.220 1.00 90.00 95 ARG A O 1
ATOM 717 N N . ARG A 1 96 ? -0.985 -8.424 -5.983 1.00 88.12 96 ARG A N 1
ATOM 718 C CA . ARG A 1 96 ? -0.508 -7.707 -7.179 1.00 88.12 96 ARG A CA 1
ATOM 719 C C . ARG A 1 96 ? 0.933 -7.231 -7.013 1.00 88.12 96 ARG A C 1
ATOM 721 O O . ARG A 1 96 ? 1.740 -7.443 -7.916 1.00 88.12 96 ARG A O 1
ATOM 728 N N . ILE A 1 97 ? 1.279 -6.668 -5.855 1.00 86.25 97 ILE A N 1
ATOM 729 C CA . ILE A 1 97 ? 2.652 -6.254 -5.540 1.00 86.25 97 ILE A CA 1
ATOM 730 C C . ILE A 1 97 ? 3.607 -7.451 -5.630 1.00 86.25 97 ILE A C 1
ATOM 732 O O . ILE A 1 97 ? 4.632 -7.364 -6.307 1.00 86.25 97 ILE A O 1
ATOM 736 N N . VAL A 1 98 ? 3.255 -8.588 -5.021 1.00 84.88 98 VAL A N 1
ATOM 737 C CA . VAL A 1 98 ? 4.063 -9.817 -5.068 1.00 84.88 98 VAL A CA 1
ATOM 738 C C . VAL A 1 98 ? 4.237 -10.323 -6.501 1.00 84.88 98 VAL A C 1
ATOM 740 O O . VAL A 1 98 ? 5.345 -10.716 -6.877 1.00 84.88 98 VAL A O 1
ATOM 743 N N . ALA A 1 99 ? 3.176 -10.304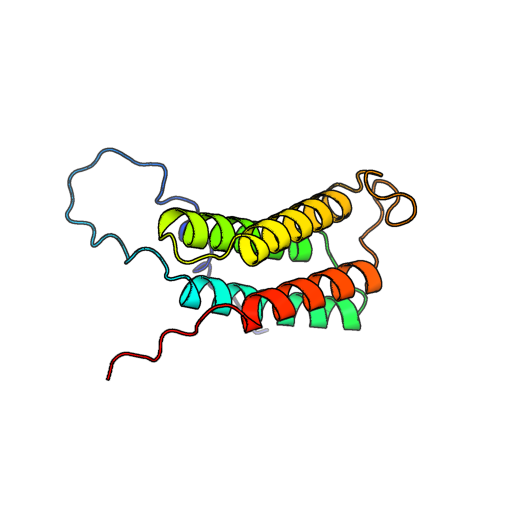 -7.313 1.00 81.25 99 ALA A N 1
ATOM 744 C CA . ALA A 1 99 ? 3.249 -10.717 -8.712 1.00 81.25 99 ALA A CA 1
ATOM 745 C C . ALA A 1 99 ? 4.224 -9.839 -9.514 1.00 81.25 99 ALA A C 1
ATOM 747 O O . ALA A 1 99 ? 5.096 -10.366 -10.210 1.00 81.25 99 ALA A O 1
ATOM 748 N N . LEU A 1 100 ? 4.140 -8.513 -9.354 1.00 78.06 100 LEU A N 1
ATOM 749 C CA . LEU A 1 100 ? 5.037 -7.576 -10.033 1.00 78.06 100 LEU A CA 1
ATOM 750 C C . LEU A 1 100 ? 6.481 -7.662 -9.513 1.00 78.06 100 LEU A C 1
ATOM 752 O O . LEU A 1 100 ? 7.415 -7.651 -10.310 1.00 78.06 100 LEU A O 1
ATOM 756 N N . GLY A 1 101 ? 6.676 -7.770 -8.196 1.00 72.00 101 GLY A N 1
ATOM 757 C CA . GLY A 1 101 ? 7.994 -7.762 -7.554 1.00 72.00 101 GLY A CA 1
ATOM 758 C C . GLY A 1 101 ? 8.796 -9.050 -7.754 1.00 72.00 101 GLY A C 1
ATOM 759 O O . GLY A 1 101 ? 10.023 -9.004 -7.822 1.00 72.00 101 GL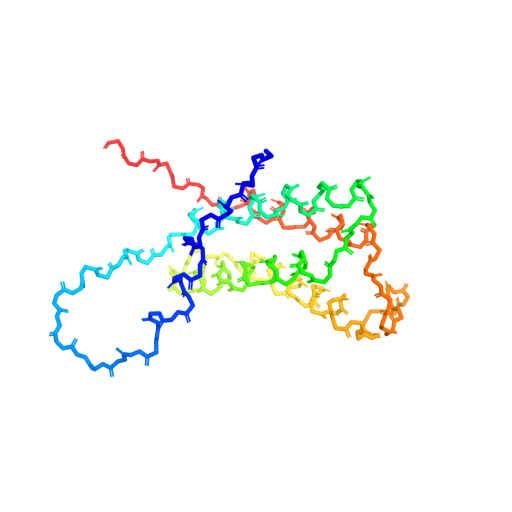Y A O 1
ATOM 760 N N . ARG A 1 102 ? 8.130 -10.204 -7.894 1.00 65.12 102 ARG A N 1
ATOM 761 C CA . ARG A 1 102 ? 8.806 -11.485 -8.174 1.00 65.12 102 ARG A CA 1
ATOM 762 C C . ARG A 1 102 ? 9.070 -11.729 -9.661 1.00 65.12 102 ARG A C 1
ATOM 764 O O . ARG A 1 102 ? 9.659 -12.755 -9.989 1.00 65.12 102 ARG A O 1
ATOM 771 N N . GLY A 1 103 ? 8.600 -10.854 -10.559 1.00 55.12 103 GLY A N 1
ATOM 772 C CA . GLY A 1 103 ? 8.561 -11.148 -11.998 1.00 55.12 103 GLY A CA 1
ATOM 773 C C . GLY A 1 103 ? 7.810 -12.451 -12.298 1.00 55.12 103 GLY A C 1
ATOM 774 O O . GLY A 1 103 ? 8.061 -13.107 -13.307 1.00 55.12 103 GLY A O 1
ATOM 775 N N . SER A 1 104 ? 6.947 -12.879 -11.373 1.00 44.28 104 SER A N 1
ATOM 776 C CA . SER A 1 104 ? 6.220 -14.127 -11.497 1.00 44.28 104 SER A CA 1
ATOM 777 C C . SER A 1 104 ? 5.088 -13.835 -12.461 1.00 44.28 104 SER A C 1
ATOM 779 O O . SER A 1 104 ? 4.273 -12.958 -12.179 1.00 44.28 104 SER A O 1
ATOM 781 N N . GLY A 1 105 ? 5.033 -14.545 -13.588 1.00 44.81 105 GLY A N 1
ATOM 782 C CA . GLY A 1 105 ? 3.972 -14.456 -14.602 1.00 44.81 105 GLY A CA 1
ATOM 783 C C . GLY A 1 105 ? 2.577 -14.863 -14.099 1.00 44.81 105 GLY A C 1
ATOM 784 O O . GLY A 1 105 ? 1.797 -15.447 -14.842 1.00 44.81 105 GLY A O 1
ATOM 785 N N . ALA A 1 106 ? 2.274 -14.597 -12.827 1.00 42.69 106 ALA A N 1
ATOM 786 C CA . ALA A 1 106 ? 1.005 -14.799 -12.152 1.00 42.69 106 ALA A CA 1
ATOM 787 C C . ALA A 1 106 ? -0.083 -13.839 -12.653 1.00 42.69 106 ALA A C 1
ATOM 789 O O . ALA A 1 106 ? -1.261 -14.142 -12.489 1.00 42.69 106 ALA A O 1
ATOM 790 N N . ILE A 1 107 ? 0.291 -12.720 -13.286 1.00 49.28 107 ILE A N 1
ATOM 791 C CA . ILE A 1 107 ? -0.649 -11.871 -14.020 1.00 49.28 107 ILE A CA 1
ATOM 792 C C . ILE A 1 107 ? -0.327 -11.973 -15.519 1.00 49.28 107 ILE A C 1
ATOM 794 O O . ILE A 1 107 ? 0.740 -11.518 -15.946 1.00 49.28 107 ILE A O 1
ATOM 798 N N . PRO A 1 108 ? -1.211 -12.587 -16.330 1.00 44.78 108 PRO A N 1
ATOM 799 C CA . PRO A 1 108 ? -1.013 -12.695 -17.770 1.00 44.78 108 PRO A CA 1
ATOM 800 C C . PRO A 1 108 ? -0.846 -11.310 -18.409 1.00 44.78 108 PRO A C 1
ATOM 802 O O . PRO A 1 108 ? -1.742 -10.477 -18.329 1.00 44.78 108 PRO A O 1
ATOM 805 N N . GLY A 1 109 ? 0.300 -11.074 -19.055 1.00 54.81 109 GLY A N 1
ATOM 806 C CA . GLY A 1 109 ? 0.569 -9.857 -19.830 1.00 54.81 109 GLY A CA 1
ATOM 807 C C . GLY A 1 109 ? 1.162 -8.673 -19.060 1.00 54.81 109 GLY A C 1
ATOM 808 O O . GLY A 1 109 ? 1.475 -7.673 -19.700 1.00 54.81 109 GLY A O 1
ATOM 809 N N . GLU A 1 110 ? 1.360 -8.764 -17.737 1.00 53.88 110 GLU A N 1
ATOM 810 C CA . GLU A 1 110 ? 1.823 -7.607 -16.950 1.00 53.88 110 GLU A CA 1
ATOM 811 C C . GLU A 1 110 ? 3.325 -7.584 -16.635 1.00 53.88 110 GLU A C 1
ATOM 813 O O . GLU A 1 110 ? 3.839 -6.489 -16.447 1.00 53.88 110 GLU A O 1
ATOM 818 N N . ASN A 1 111 ? 4.053 -8.714 -16.625 1.00 53.06 111 ASN A N 1
ATOM 819 C CA . ASN A 1 111 ? 5.522 -8.718 -16.498 1.00 53.06 111 ASN A CA 1
ATOM 820 C C . ASN A 1 111 ? 6.176 -10.028 -16.983 1.00 53.06 111 ASN A C 1
ATOM 822 O O . ASN A 1 111 ? 5.715 -11.124 -16.668 1.00 53.06 111 ASN A O 1
ATOM 826 N N . GLU A 1 112 ? 7.301 -9.907 -17.694 1.00 57.06 112 GLU A N 1
ATOM 827 C CA . GLU A 1 112 ? 8.233 -11.009 -17.974 1.00 57.06 112 GLU A CA 1
ATOM 828 C C . GLU A 1 112 ? 9.239 -11.144 -16.819 1.00 57.06 112 GLU A C 1
ATOM 830 O O . GLU A 1 112 ? 9.685 -10.143 -16.252 1.00 57.06 112 GLU A O 1
ATOM 835 N N . ALA A 1 113 ? 9.621 -12.374 -16.465 1.00 54.75 113 ALA A N 1
ATOM 836 C CA . ALA A 1 113 ? 10.572 -12.631 -15.385 1.00 54.75 113 ALA A CA 1
ATOM 837 C C . ALA A 1 113 ? 11.900 -11.882 -15.609 1.00 54.75 113 ALA A C 1
ATOM 839 O O . ALA A 1 113 ? 12.522 -11.998 -16.663 1.00 54.75 113 ALA A O 1
ATOM 840 N N . GLY A 1 114 ? 12.337 -11.113 -14.607 1.00 56.69 114 GLY A N 1
ATOM 841 C CA . GLY A 1 114 ? 13.566 -10.312 -14.668 1.00 56.69 114 GLY A CA 1
ATOM 842 C C . GLY A 1 114 ? 13.418 -8.932 -15.318 1.00 56.69 114 GLY A C 1
ATOM 843 O O . GLY A 1 114 ? 14.387 -8.171 -15.330 1.00 56.69 114 GLY A O 1
ATOM 844 N N . ARG A 1 115 ? 12.228 -8.571 -15.818 1.00 64.06 115 ARG A N 1
ATOM 845 C CA . ARG A 1 115 ? 11.937 -7.218 -16.302 1.00 64.06 115 ARG A CA 1
ATOM 846 C C . ARG A 1 115 ? 11.492 -6.323 -15.137 1.00 64.06 115 ARG A C 1
ATOM 848 O O . ARG A 1 115 ? 10.710 -6.776 -14.300 1.00 64.06 115 ARG A O 1
ATOM 855 N N . PRO A 1 116 ? 11.965 -5.066 -15.056 1.00 67.31 116 PRO A N 1
ATOM 856 C CA . PRO A 1 116 ? 11.443 -4.123 -14.077 1.00 67.31 116 PRO A CA 1
ATOM 857 C C . PRO A 1 116 ? 9.938 -3.897 -14.299 1.00 67.31 116 PRO A C 1
ATOM 859 O O . PRO A 1 116 ? 9.486 -3.918 -15.450 1.00 67.31 116 PRO A O 1
ATOM 862 N N . PRO A 1 117 ? 9.167 -3.673 -13.221 1.00 74.50 117 PRO A N 1
ATOM 863 C CA . PRO A 1 117 ? 7.736 -3.420 -13.319 1.00 74.50 117 PRO A CA 1
ATOM 864 C C . PRO A 1 117 ? 7.456 -2.169 -14.155 1.00 74.50 117 PRO A C 1
ATOM 866 O O . PRO A 1 117 ? 8.185 -1.176 -14.085 1.00 74.50 117 PRO A O 1
ATOM 869 N N . SER A 1 118 ? 6.379 -2.207 -14.942 1.00 80.81 118 SER A N 1
ATOM 870 C CA . SER A 1 118 ? 5.985 -1.045 -15.734 1.00 80.81 118 SER A CA 1
ATOM 871 C C . SER A 1 118 ? 5.491 0.103 -14.832 1.00 80.81 118 SER A C 1
ATOM 873 O O . SER A 1 118 ? 4.825 -0.162 -13.823 1.00 80.81 118 SER A O 1
ATOM 875 N N . PRO A 1 119 ? 5.742 1.374 -15.200 1.00 82.12 119 PRO A N 1
ATOM 876 C CA . PRO A 1 119 ? 5.187 2.529 -14.494 1.00 82.12 119 PRO A CA 1
ATOM 877 C C . PRO A 1 119 ? 3.660 2.452 -14.325 1.00 82.12 119 PRO A C 1
ATOM 879 O O . PRO A 1 119 ? 3.152 2.652 -13.228 1.00 82.12 119 PRO A O 1
ATOM 882 N N . ALA A 1 120 ? 2.933 2.050 -15.374 1.00 82.31 120 ALA A N 1
ATOM 883 C CA . ALA A 1 120 ? 1.473 1.931 -15.341 1.00 82.31 120 ALA A CA 1
ATOM 884 C C . ALA A 1 120 ? 0.978 0.895 -14.313 1.00 82.31 120 ALA A C 1
ATOM 886 O O . ALA A 1 120 ? -0.014 1.123 -13.620 1.00 82.31 120 ALA A O 1
ATOM 887 N N . SER A 1 121 ? 1.681 -0.234 -14.173 1.00 83.31 121 SER A N 1
ATOM 888 C CA . SER A 1 121 ? 1.340 -1.264 -13.184 1.00 83.31 121 SER A CA 1
ATOM 889 C C . SER A 1 121 ? 1.503 -0.747 -11.752 1.00 83.31 121 SER A C 1
ATOM 891 O O . SER A 1 121 ? 0.666 -1.023 -10.892 1.00 83.31 121 SER A O 1
ATOM 893 N N . VAL A 1 122 ? 2.556 0.036 -11.496 1.00 83.31 122 VAL A N 1
ATOM 894 C CA . VAL A 1 122 ? 2.806 0.630 -10.175 1.00 83.31 122 VAL A CA 1
ATOM 895 C C . VAL A 1 122 ? 1.839 1.770 -9.881 1.00 83.31 122 VAL A C 1
ATOM 897 O O . VAL A 1 122 ? 1.308 1.828 -8.777 1.00 83.31 122 VAL A O 1
ATOM 900 N N . GLU A 1 123 ? 1.521 2.612 -10.862 1.00 85.06 123 GLU A N 1
ATOM 901 C CA . GLU A 1 123 ? 0.487 3.643 -10.734 1.00 85.06 123 GLU A CA 1
ATOM 902 C C . GLU A 1 123 ? -0.883 3.036 -10.382 1.00 85.06 123 GLU A C 1
ATOM 904 O O . GLU A 1 123 ? -1.574 3.523 -9.486 1.00 85.06 123 GLU A O 1
ATOM 909 N N . GLY A 1 124 ? -1.246 1.911 -11.008 1.00 87.25 124 GLY A N 1
ATOM 910 C CA . GLY A 1 124 ? -2.464 1.172 -10.675 1.00 87.25 124 GLY A CA 1
ATOM 911 C C . GLY A 1 124 ? -2.507 0.695 -9.219 1.00 87.25 124 GLY A C 1
ATOM 912 O O . GLY A 1 124 ? -3.551 0.795 -8.573 1.00 87.25 124 GLY A O 1
ATOM 913 N N . ILE A 1 125 ? -1.381 0.216 -8.682 1.00 88.44 125 ILE A N 1
ATOM 914 C CA . ILE A 1 125 ? -1.258 -0.174 -7.267 1.00 88.44 125 ILE A CA 1
ATOM 915 C C . ILE A 1 125 ? -1.343 1.049 -6.355 1.00 88.44 125 ILE A C 1
ATOM 917 O O . ILE A 1 125 ? -2.069 1.025 -5.362 1.00 88.44 125 ILE A O 1
ATOM 921 N N . VAL A 1 126 ? -0.646 2.133 -6.702 1.00 89.12 126 VAL A N 1
ATOM 922 C CA . VAL A 1 126 ? -0.652 3.381 -5.928 1.00 89.12 126 VAL A CA 1
ATOM 923 C C . VAL A 1 126 ? -2.075 3.916 -5.775 1.00 89.12 126 VAL A C 1
ATOM 925 O O . VAL A 1 126 ? -2.486 4.263 -4.667 1.00 89.12 126 VAL A O 1
ATOM 928 N N . ASN A 1 127 ? -2.844 3.933 -6.863 1.00 90.38 127 ASN A N 1
ATOM 929 C CA . ASN A 1 127 ? -4.225 4.408 -6.858 1.00 90.38 127 ASN A CA 1
ATOM 930 C C . ASN A 1 127 ? -5.146 3.521 -6.010 1.00 90.38 127 ASN A C 1
ATOM 932 O O . ASN A 1 127 ? -5.972 4.040 -5.262 1.00 90.38 127 ASN A O 1
ATOM 936 N N . GLN A 1 128 ? -4.978 2.196 -6.065 1.00 90.50 128 GLN A N 1
ATOM 937 C CA . GLN A 1 128 ? -5.740 1.277 -5.213 1.00 90.50 128 GLN A CA 1
ATOM 938 C C . GLN A 1 128 ? -5.429 1.468 -3.729 1.00 90.50 128 GLN A C 1
ATOM 940 O O . GLN A 1 128 ? -6.349 1.514 -2.916 1.00 90.50 128 GLN A O 1
ATOM 945 N N . ILE A 1 129 ? -4.151 1.626 -3.371 1.00 91.56 129 ILE A N 1
ATOM 946 C CA . ILE A 1 129 ? -3.766 1.874 -1.980 1.00 91.56 129 ILE A CA 1
ATOM 947 C C . ILE A 1 129 ? -4.391 3.182 -1.484 1.00 91.56 129 ILE A C 1
ATOM 949 O O . ILE A 1 129 ? -4.967 3.193 -0.399 1.00 91.56 129 ILE A O 1
ATOM 953 N N . ARG A 1 130 ? -4.337 4.269 -2.271 1.00 91.12 130 ARG A N 1
ATOM 954 C CA . ARG A 1 130 ? -4.980 5.543 -1.893 1.00 91.12 130 ARG A CA 1
ATOM 955 C C . ARG A 1 130 ? -6.472 5.376 -1.641 1.00 91.12 130 ARG A C 1
ATOM 957 O O . ARG A 1 130 ? -6.946 5.823 -0.603 1.00 91.12 130 ARG A O 1
ATOM 964 N N . ALA A 1 131 ? -7.172 4.680 -2.535 1.00 90.62 131 ALA A N 1
ATOM 965 C CA . ALA A 1 131 ? -8.600 4.426 -2.381 1.00 90.62 131 ALA A CA 1
ATOM 966 C C . ALA A 1 131 ? -8.913 3.685 -1.070 1.00 90.62 131 ALA A C 1
ATOM 968 O O . ALA A 1 131 ? -9.850 4.055 -0.371 1.00 90.62 131 ALA A O 1
ATOM 969 N N . VAL A 1 132 ? -8.107 2.687 -0.685 1.00 90.75 132 VAL A N 1
ATOM 970 C CA . VAL A 1 132 ? -8.277 2.011 0.612 1.00 90.75 132 VAL A CA 1
ATOM 971 C C . VAL A 1 132 ? -8.021 2.975 1.768 1.00 90.75 132 VAL A C 1
ATOM 973 O O . VAL A 1 132 ? -8.843 3.065 2.677 1.00 90.75 132 VAL A O 1
ATOM 976 N N . LEU A 1 133 ? -6.917 3.722 1.731 1.00 89.25 133 LEU A N 1
ATOM 977 C CA . LEU A 1 133 ? -6.543 4.650 2.799 1.00 89.25 133 LEU A CA 1
ATOM 978 C C . LEU A 1 133 ? -7.584 5.753 3.037 1.00 89.25 133 LEU A C 1
ATOM 980 O O . LEU A 1 133 ? -7.764 6.173 4.177 1.00 89.25 133 LEU A O 1
ATOM 984 N N . GLU A 1 134 ? -8.289 6.200 1.998 1.00 89.50 134 GLU A N 1
ATOM 985 C CA . GLU A 1 134 ? -9.386 7.173 2.108 1.00 89.50 134 GLU A CA 1
ATOM 986 C C . GLU A 1 134 ? -10.592 6.637 2.891 1.00 89.50 134 GLU A C 1
ATOM 988 O O . GLU A 1 134 ? -11.339 7.416 3.480 1.00 89.50 134 GLU A O 1
ATOM 993 N N . THR A 1 135 ? -10.770 5.315 2.937 1.00 86.62 135 THR A N 1
ATOM 994 C CA . THR A 1 135 ? -11.860 4.672 3.689 1.00 86.62 135 THR A CA 1
ATOM 995 C C . THR A 1 135 ? -11.504 4.374 5.144 1.00 86.62 135 THR A C 1
ATOM 997 O O . THR A 1 135 ? -12.391 4.042 5.929 1.00 86.62 135 THR A O 1
ATOM 1000 N N . ILE A 1 136 ? -10.225 4.464 5.523 1.00 82.19 136 ILE A N 1
ATOM 1001 C CA . ILE A 1 136 ? -9.792 4.190 6.895 1.00 82.19 136 ILE A CA 1
ATOM 1002 C C . ILE A 1 136 ? -10.127 5.411 7.760 1.00 82.19 136 ILE A C 1
ATOM 1004 O O . ILE A 1 136 ? -9.667 6.516 7.453 1.00 82.19 136 ILE A O 1
ATOM 1008 N N . PRO A 1 137 ? -10.902 5.247 8.849 1.00 70.69 137 PRO A N 1
ATOM 1009 C CA . PRO A 1 137 ? -11.243 6.355 9.727 1.00 70.69 137 PRO A CA 1
ATOM 1010 C C . PRO A 1 137 ? -9.968 6.989 10.279 1.00 70.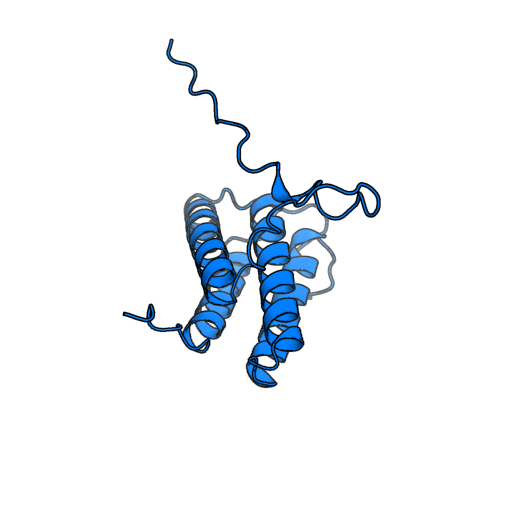69 137 PRO A C 1
ATOM 1012 O O . PRO A 1 137 ? -9.211 6.349 11.011 1.00 70.69 137 PRO A O 1
ATOM 1015 N N . ARG A 1 138 ? -9.728 8.261 9.949 1.00 68.56 138 ARG A N 1
ATOM 1016 C CA . ARG A 1 138 ? -8.666 9.019 10.608 1.00 68.56 138 ARG A CA 1
ATOM 1017 C C . ARG A 1 138 ? -9.105 9.261 12.038 1.00 68.56 138 ARG A C 1
ATOM 1019 O O . ARG A 1 138 ? -10.124 9.906 12.271 1.00 68.56 138 ARG A O 1
ATOM 1026 N N . SER A 1 139 ? -8.348 8.734 12.991 1.00 58.03 139 SER A N 1
ATOM 1027 C CA . SER A 1 139 ? -8.519 9.118 14.385 1.00 58.03 139 SER A CA 1
ATOM 1028 C C . SER A 1 139 ? -8.270 10.624 14.454 1.00 58.03 139 SER A C 1
ATOM 1030 O O . SER A 1 139 ? -7.158 11.070 14.161 1.00 58.03 139 SER A O 1
ATOM 1032 N N . GLU A 1 140 ? -9.289 11.425 14.778 1.00 47.81 140 GLU A N 1
ATOM 1033 C CA . GLU A 1 140 ? -9.027 12.808 15.174 1.00 47.81 140 GLU A CA 1
ATOM 1034 C C . GLU A 1 140 ? -8.002 12.767 16.314 1.00 47.81 140 GLU A C 1
ATOM 1036 O O . GLU A 1 140 ? -8.125 11.919 17.206 1.00 47.81 140 GLU A O 1
ATOM 1041 N N . PRO A 1 141 ? -6.970 13.628 16.301 1.00 43.47 141 PRO A N 1
ATOM 1042 C CA . PRO A 1 141 ? -6.108 13.744 17.461 1.00 43.47 141 PRO A CA 1
ATOM 1043 C C . PRO A 1 141 ? -7.001 14.120 18.645 1.00 43.47 141 PRO A C 1
ATOM 1045 O O . PRO A 1 141 ? -7.663 15.160 18.617 1.00 43.47 141 PRO A O 1
ATOM 1048 N N . ALA A 1 142 ? -7.059 13.244 19.650 1.00 42.78 142 ALA A N 1
ATOM 1049 C CA . ALA A 1 142 ? -7.730 13.544 20.904 1.00 42.78 142 ALA A CA 1
ATOM 1050 C C . ALA A 1 142 ? -7.136 14.856 21.441 1.00 42.78 142 ALA A C 1
ATOM 1052 O O . ALA A 1 142 ? -5.919 14.959 21.606 1.00 42.78 142 ALA A O 1
ATOM 1053 N N . LYS A 1 143 ? -7.990 15.875 21.584 1.00 35.59 143 LYS A N 1
ATOM 1054 C CA . LYS A 1 143 ? -7.625 17.188 22.128 1.00 35.59 143 LYS A CA 1
ATOM 1055 C C . LYS A 1 143 ? -7.234 17.098 23.595 1.00 35.59 143 LYS A C 1
ATOM 1057 O O . LYS A 1 143 ? -7.859 16.287 24.313 1.00 35.59 143 LYS A O 1
#

Foldseek 3Di:
DDDPPDDPPPPPVPPVPPDPDDDDPDPPPPDQALQNLLVQLVVLLVVQLVCLVVVNHALVSLVSNLVSLVSSLVRCVVVVNDDPVLNVLSVVLNVLSCCQSQQPCPDPPQGHGPDHGHSVSSVVSSVSSVVSSVPRDDDDPDD

pLDDT: mean 71.13, std 20.57, range [29.64, 94.0]